Protein AF-A0A212FE56-F1 (afdb_monomer_lite)

Sequence (151 aa):
MPFVQRVVEPKFLSRTSLRDEDGKLKVTDEELQAVTNCTLSNALRQLASLVLLAEDIFSELTSQLEEITERSKVAKTKIERVQEIVEKYDPKKVTVPSLFGNLITSYSLSTPALQKLPGRCITERYLKTCLGVRAGNGKKHPDSDANHKNF

Structure (mmCIF, N/CA/C/O backbone):
data_AF-A0A212FE56-F1
#
_entry.id   AF-A0A212FE56-F1
#
loop_
_atom_site.group_PDB
_atom_site.id
_atom_site.type_symbol
_atom_site.label_atom_id
_atom_site.label_alt_id
_atom_site.label_comp_id
_atom_site.label_asym_id
_atom_site.label_entity_id
_atom_site.label_seq_id
_atom_site.pdbx_PDB_ins_code
_atom_site.Cartn_x
_atom_site.Cartn_y
_atom_site.Cartn_z
_atom_site.occupancy
_atom_site.B_iso_or_equiv
_atom_site.auth_seq_id
_atom_site.auth_comp_id
_atom_site.auth_asym_id
_atom_site.auth_atom_id
_atom_site.pdbx_PDB_model_num
ATOM 1 N N . MET A 1 1 ? 48.022 31.508 -20.986 1.00 61.00 1 MET A N 1
ATOM 2 C CA . MET A 1 1 ? 48.064 30.108 -21.469 1.00 61.00 1 MET A CA 1
ATOM 3 C C . MET A 1 1 ? 46.666 29.703 -21.906 1.00 61.00 1 MET A C 1
ATOM 5 O O . MET A 1 1 ? 45.756 29.947 -21.122 1.00 61.00 1 MET A O 1
ATOM 9 N N . PRO A 1 2 ? 46.466 29.120 -23.100 1.00 78.19 2 PRO A N 1
ATOM 10 C CA . PRO A 1 2 ? 45.181 28.530 -23.460 1.00 78.19 2 PRO A CA 1
ATOM 11 C C . PRO A 1 2 ? 44.985 27.203 -22.710 1.00 78.19 2 PRO A C 1
ATOM 13 O O . PRO A 1 2 ? 45.927 26.427 -22.547 1.00 78.19 2 PRO A O 1
ATOM 16 N N . PHE A 1 3 ? 43.772 26.963 -22.215 1.00 75.44 3 PHE A N 1
ATOM 17 C CA . PHE A 1 3 ? 43.425 25.747 -21.479 1.00 75.44 3 PHE A CA 1
ATOM 18 C C . PHE A 1 3 ? 43.230 24.560 -22.429 1.00 75.44 3 PHE A C 1
ATOM 20 O O . PHE A 1 3 ? 42.689 24.711 -23.522 1.00 75.44 3 PHE A O 1
ATOM 27 N N . VAL A 1 4 ? 43.645 23.365 -21.997 1.00 84.12 4 VAL A N 1
ATOM 28 C CA . VAL A 1 4 ? 43.414 22.114 -22.733 1.00 84.12 4 VAL A CA 1
ATOM 29 C C . VAL A 1 4 ? 41.914 21.829 -22.772 1.00 84.12 4 VAL A C 1
ATOM 31 O O . VAL A 1 4 ? 41.313 21.488 -21.753 1.00 84.12 4 VAL A O 1
ATOM 34 N N . GLN A 1 5 ? 41.311 21.945 -23.952 1.00 84.00 5 GLN A N 1
ATOM 35 C CA . GLN A 1 5 ? 39.925 21.555 -24.169 1.00 84.00 5 GLN A CA 1
ATOM 36 C C . GLN A 1 5 ? 39.833 20.026 -24.233 1.00 84.00 5 GLN A C 1
ATOM 38 O O . GLN A 1 5 ? 40.407 19.392 -25.116 1.00 84.00 5 GLN A O 1
ATOM 43 N N . ARG A 1 6 ? 39.110 19.422 -23.285 1.00 84.44 6 ARG A N 1
ATOM 44 C CA . ARG A 1 6 ? 38.777 17.993 -23.307 1.00 84.44 6 ARG A CA 1
ATOM 45 C C . ARG A 1 6 ? 37.372 17.841 -23.873 1.00 84.44 6 ARG A C 1
ATOM 47 O O . ARG A 1 6 ? 36.402 18.146 -23.186 1.00 84.44 6 ARG A O 1
ATOM 54 N N . VAL A 1 7 ? 37.270 17.399 -25.120 1.00 79.75 7 VAL A N 1
ATOM 55 C CA . VAL A 1 7 ? 35.982 17.016 -25.709 1.00 79.75 7 VAL A CA 1
ATOM 56 C C . VAL A 1 7 ? 35.691 15.578 -25.286 1.00 79.75 7 VAL A C 1
ATOM 58 O O . VAL A 1 7 ? 36.525 14.694 -25.472 1.00 79.75 7 VAL A O 1
ATOM 61 N N . VAL A 1 8 ? 34.535 15.358 -24.660 1.00 82.50 8 VAL A N 1
ATOM 62 C CA . VAL A 1 8 ? 34.064 14.032 -24.246 1.00 82.50 8 VAL A CA 1
ATOM 63 C C . VAL A 1 8 ? 32.885 13.668 -25.129 1.00 82.50 8 VAL A C 1
ATOM 65 O O . VAL A 1 8 ? 31.908 14.410 -25.183 1.00 82.50 8 VAL A O 1
ATOM 68 N N . GLU A 1 9 ? 32.977 12.523 -25.798 1.00 79.50 9 GLU A N 1
ATOM 69 C CA . GLU A 1 9 ? 31.900 12.001 -26.634 1.00 79.50 9 GLU A CA 1
ATOM 70 C C . GLU A 1 9 ? 31.299 10.726 -26.026 1.00 79.50 9 GLU A C 1
ATOM 72 O O . GLU A 1 9 ? 32.028 9.893 -25.469 1.00 79.50 9 GLU A O 1
ATOM 77 N N . PRO A 1 10 ? 29.972 10.546 -26.128 1.00 79.31 10 PRO A N 1
ATOM 78 C CA . PRO A 1 10 ? 29.320 9.319 -25.703 1.00 79.31 10 PRO A CA 1
ATOM 79 C C . PRO A 1 10 ? 29.759 8.146 -26.592 1.00 79.31 10 PRO A C 1
ATOM 81 O O . PRO A 1 10 ? 29.828 8.262 -27.813 1.00 79.31 10 PRO A O 1
ATOM 84 N N . LYS A 1 11 ? 30.049 6.994 -25.974 1.00 83.12 11 LYS A N 1
ATOM 85 C CA . LYS A 1 11 ? 30.449 5.759 -26.683 1.00 83.12 11 LYS A CA 1
ATOM 86 C C . LYS A 1 11 ? 29.283 4.806 -26.943 1.00 83.12 11 LYS A C 1
ATOM 88 O O . LYS A 1 11 ? 29.314 4.039 -27.900 1.00 83.12 11 LYS A O 1
ATOM 93 N N . PHE A 1 12 ? 28.259 4.859 -26.097 1.00 83.62 12 PHE A N 1
ATOM 94 C CA . PHE A 1 12 ? 27.130 3.935 -26.117 1.00 83.62 12 PHE A CA 1
ATOM 95 C C . PHE A 1 12 ? 25.809 4.694 -26.023 1.00 83.62 12 PHE A C 1
ATOM 97 O O . PHE A 1 12 ? 25.710 5.686 -25.300 1.00 83.62 12 PHE A O 1
ATOM 104 N N . LEU A 1 13 ? 24.792 4.172 -26.704 1.00 80.94 13 LEU A N 1
ATOM 105 C CA . LEU A 1 13 ? 23.393 4.540 -26.532 1.00 80.94 13 LEU A CA 1
ATOM 106 C C . LEU A 1 13 ? 22.641 3.308 -26.024 1.00 80.94 13 LEU A C 1
ATOM 108 O O . LEU A 1 13 ? 22.578 2.274 -26.690 1.00 80.94 13 LEU A O 1
ATOM 112 N N . SER A 1 14 ? 22.119 3.397 -24.801 1.00 81.31 14 SER A N 1
ATOM 113 C CA . SER A 1 14 ? 21.587 2.249 -24.055 1.00 81.31 14 SER A CA 1
ATOM 114 C C . SER A 1 14 ? 22.599 1.096 -23.949 1.00 81.31 14 SER A C 1
ATOM 116 O O . SER A 1 14 ? 23.506 1.159 -23.125 1.00 81.31 14 SER A O 1
ATOM 118 N N . ARG A 1 15 ? 22.440 0.033 -24.750 1.00 83.88 15 ARG A N 1
ATOM 119 C CA . ARG A 1 15 ? 23.320 -1.152 -24.781 1.00 83.88 15 ARG A CA 1
ATOM 120 C C . ARG A 1 15 ? 24.017 -1.337 -26.135 1.00 83.88 15 ARG A C 1
ATOM 122 O O . ARG A 1 15 ? 24.644 -2.368 -26.355 1.00 83.88 15 ARG A O 1
ATOM 129 N N . THR A 1 16 ? 23.909 -0.354 -27.027 1.00 81.62 16 THR A N 1
ATOM 130 C CA . THR A 1 16 ? 24.446 -0.399 -28.390 1.00 81.62 16 THR A CA 1
ATOM 131 C C . THR A 1 16 ? 25.607 0.585 -28.518 1.00 81.62 16 THR A C 1
ATOM 133 O O . THR A 1 16 ? 25.513 1.719 -28.046 1.00 81.62 16 THR A O 1
ATOM 136 N N . SER A 1 17 ? 26.716 0.160 -29.133 1.00 84.56 17 SER A N 1
ATOM 137 C CA . SER A 1 17 ? 27.837 1.058 -29.450 1.00 84.56 17 SER A CA 1
ATOM 138 C C . SER A 1 17 ? 27.420 2.073 -30.514 1.00 84.56 17 SER A C 1
ATOM 140 O O . SER A 1 17 ? 26.824 1.695 -31.523 1.00 84.56 17 SER A O 1
ATOM 142 N N . LEU A 1 18 ? 27.745 3.350 -30.294 1.00 81.12 18 LEU A N 1
ATOM 143 C CA . LEU A 1 18 ? 27.448 4.436 -31.237 1.00 81.12 18 LEU A CA 1
ATOM 144 C C . LEU A 1 18 ? 28.354 4.402 -32.474 1.00 81.12 18 LEU A C 1
ATOM 146 O O . LEU A 1 18 ? 27.962 4.873 -33.542 1.00 81.12 18 LEU A O 1
ATOM 150 N N . ARG A 1 19 ? 29.561 3.846 -32.329 1.00 81.75 19 ARG A N 1
ATOM 151 C CA . ARG A 1 19 ? 30.564 3.727 -33.392 1.00 81.75 19 ARG A CA 1
ATOM 152 C C . ARG A 1 19 ? 30.898 2.261 -33.651 1.00 81.75 19 ARG A C 1
ATOM 154 O O . ARG A 1 19 ? 30.917 1.461 -32.713 1.00 81.75 19 ARG A O 1
ATOM 161 N N . ASP A 1 20 ? 31.127 1.932 -34.914 1.00 80.44 20 ASP A N 1
ATOM 162 C CA . ASP A 1 20 ? 31.638 0.625 -35.335 1.00 80.44 20 ASP A CA 1
ATOM 163 C C . ASP A 1 20 ? 33.166 0.539 -35.164 1.00 80.44 20 ASP A C 1
ATOM 165 O O . ASP A 1 20 ? 33.809 1.560 -34.897 1.00 80.44 20 ASP A O 1
ATOM 169 N N . GLU A 1 21 ? 33.754 -0.646 -35.347 1.00 82.88 21 GLU A N 1
ATOM 170 C CA . GLU A 1 21 ? 35.212 -0.867 -35.242 1.00 82.88 21 GLU A CA 1
ATOM 171 C C . GLU A 1 21 ? 36.013 0.030 -36.213 1.00 82.88 21 GLU A C 1
ATOM 173 O O . GLU A 1 21 ? 37.109 0.485 -35.889 1.00 82.88 21 GLU A O 1
ATOM 178 N N . ASP A 1 22 ? 35.416 0.390 -37.357 1.00 82.25 22 ASP A N 1
ATOM 179 C CA . ASP A 1 22 ? 35.973 1.317 -38.356 1.00 82.25 22 ASP A CA 1
ATOM 180 C C . ASP A 1 22 ? 35.736 2.812 -38.027 1.00 82.25 22 ASP A C 1
ATOM 182 O O . ASP A 1 22 ? 36.008 3.701 -38.836 1.00 82.25 22 ASP A O 1
ATOM 186 N N . GLY A 1 23 ? 35.177 3.131 -36.853 1.00 77.44 23 GLY A N 1
ATOM 187 C CA . GLY A 1 23 ? 34.959 4.501 -36.370 1.00 77.44 23 GLY A CA 1
ATOM 188 C C . GLY A 1 23 ? 33.758 5.243 -36.976 1.00 77.44 23 GLY A C 1
ATOM 189 O O . GLY A 1 23 ? 33.494 6.388 -36.587 1.00 77.44 23 GLY A O 1
ATOM 190 N N . LYS A 1 24 ? 33.010 4.602 -37.885 1.00 80.44 24 LYS A N 1
ATOM 191 C CA . LYS A 1 24 ? 31.778 5.129 -38.496 1.00 80.44 24 LYS A CA 1
ATOM 192 C C . LYS A 1 24 ? 30.621 5.110 -37.492 1.00 80.44 24 LYS A C 1
ATOM 194 O O . LYS A 1 24 ? 30.489 4.159 -36.721 1.00 80.44 24 LYS A O 1
ATOM 199 N N . LEU A 1 25 ? 29.768 6.141 -37.510 1.00 78.06 25 LEU A N 1
ATOM 200 C CA . LEU A 1 25 ? 28.528 6.125 -36.729 1.00 78.06 25 LEU A CA 1
ATOM 201 C C . LEU A 1 25 ? 27.643 4.973 -37.210 1.00 78.06 25 LEU A C 1
ATOM 203 O O . LEU A 1 25 ? 27.286 4.897 -38.386 1.00 78.06 25 LEU A O 1
ATOM 207 N N . LYS A 1 26 ? 27.314 4.081 -36.280 1.00 77.81 26 LYS A N 1
ATOM 208 C CA . LYS A 1 26 ? 26.425 2.941 -36.507 1.00 77.81 26 LYS A CA 1
ATOM 209 C C . LYS A 1 26 ? 24.952 3.324 -36.362 1.00 77.81 26 LYS A C 1
ATOM 211 O O . LYS A 1 26 ? 24.092 2.657 -36.921 1.00 77.81 26 LYS A O 1
ATOM 216 N N . VAL A 1 27 ? 24.696 4.384 -35.601 1.00 73.38 27 VAL A N 1
ATOM 217 C CA . VAL A 1 27 ? 23.367 4.821 -35.179 1.00 73.38 27 VAL A CA 1
ATOM 218 C C . VAL A 1 27 ? 22.851 5.886 -36.136 1.00 73.38 27 VAL A C 1
ATOM 220 O O . VAL A 1 27 ? 23.534 6.879 -36.386 1.00 73.38 27 VAL A O 1
ATOM 223 N N . THR A 1 28 ? 21.663 5.653 -36.688 1.00 75.19 28 THR A N 1
ATOM 224 C CA . THR A 1 28 ? 20.937 6.615 -37.530 1.00 75.19 28 THR A CA 1
ATOM 225 C C . THR A 1 28 ? 20.303 7.728 -36.686 1.00 75.19 28 THR A C 1
ATOM 227 O O . THR A 1 28 ? 20.012 7.526 -35.507 1.00 75.19 28 THR A O 1
ATOM 230 N N . ASP A 1 29 ? 20.069 8.911 -37.269 1.00 70.62 29 ASP A N 1
ATOM 231 C CA . ASP A 1 29 ? 19.594 10.095 -36.523 1.00 70.62 29 ASP A CA 1
ATOM 232 C C . ASP A 1 29 ? 18.271 9.856 -35.756 1.00 70.62 29 ASP A C 1
ATOM 234 O O . ASP A 1 29 ? 18.053 10.426 -34.685 1.00 70.62 29 ASP A O 1
ATOM 238 N N . GLU A 1 30 ? 17.404 8.962 -36.244 1.00 76.88 30 GLU A N 1
ATOM 239 C CA . GLU A 1 30 ? 16.106 8.651 -35.624 1.00 76.88 30 GLU A CA 1
ATOM 240 C C . GLU A 1 30 ? 16.192 7.651 -34.454 1.00 76.88 30 GLU A C 1
ATOM 242 O O . GLU A 1 30 ? 15.287 7.582 -33.615 1.00 76.88 30 GLU A O 1
ATOM 247 N N . GLU A 1 31 ? 17.281 6.887 -34.335 1.00 80.88 31 GLU A N 1
ATOM 248 C CA . GLU A 1 31 ? 17.432 5.871 -33.285 1.00 80.88 31 GLU A CA 1
ATOM 249 C C . GLU A 1 31 ? 17.456 6.482 -31.883 1.00 80.88 31 GLU A C 1
ATOM 251 O O . GLU A 1 31 ? 16.912 5.895 -30.945 1.00 80.88 31 GLU A O 1
ATOM 256 N N . LEU A 1 32 ? 18.022 7.682 -31.722 1.00 82.62 32 LEU A N 1
ATOM 257 C CA . LEU A 1 32 ? 18.017 8.385 -30.439 1.00 82.62 32 LEU A CA 1
ATOM 258 C C . LEU A 1 32 ? 16.590 8.720 -29.990 1.00 82.62 32 LEU A C 1
ATOM 260 O O . LEU A 1 32 ? 16.236 8.517 -28.823 1.00 82.62 32 LEU A O 1
ATOM 264 N N . GLN A 1 33 ? 15.759 9.197 -30.917 1.00 84.94 33 GLN A N 1
ATOM 265 C CA . GLN A 1 33 ? 14.355 9.494 -30.651 1.00 84.94 33 GLN A CA 1
ATOM 266 C C . GLN A 1 33 ? 13.584 8.210 -30.322 1.00 84.94 33 GLN A C 1
ATOM 268 O O . GLN A 1 33 ? 12.823 8.180 -29.352 1.00 84.94 33 GLN A O 1
ATOM 273 N N . ALA A 1 34 ? 13.828 7.126 -31.063 1.00 86.44 34 ALA A N 1
ATOM 274 C CA . ALA A 1 34 ? 13.207 5.828 -30.816 1.00 86.44 34 ALA A CA 1
ATOM 275 C C . ALA A 1 34 ? 13.580 5.254 -29.435 1.00 86.44 34 ALA A C 1
ATOM 277 O O . ALA A 1 34 ? 12.701 4.836 -28.678 1.00 86.44 34 ALA A O 1
ATOM 278 N N . VAL A 1 35 ? 14.865 5.283 -29.066 1.00 87.44 35 VAL A N 1
ATOM 279 C CA . VAL A 1 35 ? 15.363 4.821 -27.759 1.00 87.44 35 VAL A CA 1
ATOM 280 C C . VAL A 1 35 ? 14.789 5.660 -26.621 1.00 87.44 35 VAL A C 1
ATOM 282 O O . VAL A 1 35 ? 14.361 5.107 -25.604 1.00 87.44 35 VAL A O 1
ATOM 285 N N . THR A 1 36 ? 14.725 6.980 -26.792 1.00 88.81 36 THR A N 1
ATOM 286 C CA . THR A 1 36 ? 14.163 7.893 -25.787 1.00 88.81 36 THR A CA 1
ATOM 287 C C . THR A 1 36 ? 12.671 7.633 -25.583 1.00 88.81 36 THR A C 1
ATOM 289 O O . THR A 1 36 ? 12.231 7.441 -24.449 1.00 88.81 36 THR A O 1
ATOM 292 N N . ASN A 1 37 ? 11.898 7.512 -26.666 1.00 93.12 37 ASN A N 1
ATOM 293 C CA . ASN A 1 37 ? 10.467 7.199 -26.606 1.00 93.12 37 ASN A CA 1
ATOM 294 C C . ASN A 1 37 ? 10.195 5.813 -26.008 1.00 93.12 37 ASN A C 1
ATOM 296 O O . ASN A 1 37 ? 9.258 5.646 -25.224 1.00 93.12 37 ASN A O 1
ATOM 300 N N . CYS A 1 38 ? 11.026 4.820 -26.334 1.00 90.31 38 CYS A N 1
ATOM 301 C CA . CYS A 1 38 ? 10.951 3.485 -25.745 1.00 90.31 38 CYS A CA 1
ATOM 302 C C . CYS A 1 38 ? 11.240 3.527 -24.238 1.00 90.31 38 CYS A C 1
ATOM 304 O O . CYS A 1 38 ? 10.492 2.959 -23.441 1.00 90.31 38 CYS A O 1
ATOM 306 N N . THR A 1 39 ? 12.281 4.255 -23.831 1.00 92.06 39 THR A N 1
ATOM 307 C CA . THR A 1 39 ? 12.646 4.440 -22.419 1.00 92.06 39 THR A CA 1
ATOM 308 C C . THR A 1 39 ? 11.519 5.125 -21.649 1.00 92.06 39 THR A C 1
ATOM 310 O O . THR A 1 39 ? 11.124 4.638 -20.591 1.00 92.06 39 THR A O 1
ATOM 313 N N . LEU A 1 40 ? 10.935 6.187 -22.212 1.00 95.25 40 LEU A N 1
ATOM 314 C CA . LEU A 1 40 ? 9.791 6.884 -21.627 1.00 95.25 40 LEU A CA 1
ATOM 315 C C . LEU A 1 40 ? 8.567 5.967 -21.504 1.00 95.25 40 LEU A C 1
ATOM 317 O O . LEU A 1 40 ? 7.965 5.881 -20.439 1.00 95.25 40 LEU A O 1
ATOM 321 N N . SER A 1 41 ? 8.228 5.233 -22.564 1.00 96.06 41 SER A N 1
ATOM 322 C CA . SER A 1 41 ? 7.090 4.303 -22.562 1.00 96.06 41 SER A CA 1
ATOM 323 C C . SER A 1 41 ? 7.257 3.198 -21.516 1.00 96.06 41 SER A C 1
ATOM 325 O O . SER A 1 41 ? 6.299 2.823 -20.838 1.00 96.06 41 SER A O 1
ATOM 327 N N . ASN A 1 42 ? 8.481 2.694 -21.344 1.00 92.75 42 ASN A N 1
ATOM 328 C CA . ASN A 1 42 ? 8.793 1.707 -20.316 1.00 92.75 42 ASN A CA 1
ATOM 329 C C . ASN A 1 42 ? 8.704 2.299 -18.907 1.00 92.75 42 ASN A C 1
ATOM 331 O O . ASN A 1 42 ? 8.152 1.646 -18.025 1.00 92.75 42 ASN A O 1
ATOM 335 N N . ALA A 1 43 ? 9.184 3.528 -18.699 1.00 95.62 43 ALA A N 1
ATOM 336 C CA . ALA A 1 43 ? 9.038 4.228 -17.425 1.00 95.62 43 ALA A CA 1
ATOM 337 C C . ALA A 1 43 ? 7.557 4.445 -17.071 1.00 95.62 43 ALA A C 1
ATOM 339 O O . ALA A 1 43 ? 7.141 4.135 -15.958 1.00 95.62 43 ALA A O 1
ATOM 340 N N . LEU A 1 44 ? 6.732 4.876 -18.031 1.00 96.44 44 LEU A N 1
ATOM 341 C CA . LEU A 1 44 ? 5.285 5.021 -17.839 1.00 96.44 44 LEU A CA 1
ATOM 342 C C . LEU A 1 44 ? 4.614 3.688 -17.495 1.00 96.44 44 LEU A C 1
ATOM 344 O O . LEU A 1 44 ? 3.774 3.638 -16.599 1.00 96.44 44 LEU A O 1
ATOM 348 N N . ARG A 1 45 ? 5.012 2.591 -18.152 1.00 92.12 45 ARG A N 1
ATOM 349 C CA . ARG A 1 45 ? 4.508 1.252 -17.821 1.00 92.12 45 ARG A CA 1
ATOM 350 C C . ARG A 1 45 ? 4.891 0.840 -16.400 1.00 92.12 45 ARG A C 1
ATOM 352 O O . ARG A 1 45 ? 4.039 0.335 -15.682 1.00 92.12 45 ARG A O 1
ATOM 359 N N . GLN A 1 46 ? 6.135 1.083 -15.986 1.00 94.19 46 GLN A N 1
ATOM 360 C CA . GLN A 1 46 ? 6.585 0.798 -14.619 1.00 94.19 46 GLN A CA 1
ATOM 361 C C . GLN A 1 46 ? 5.813 1.620 -13.582 1.00 94.19 46 GLN A C 1
ATOM 363 O O . GLN A 1 46 ? 5.407 1.078 -12.557 1.00 94.19 46 GLN A O 1
ATOM 368 N N . LEU A 1 47 ? 5.557 2.902 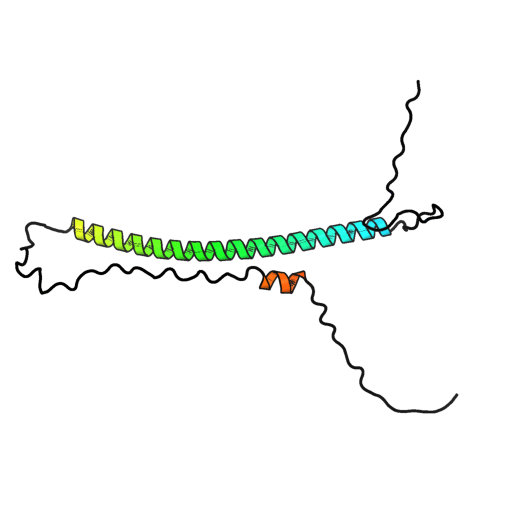-13.858 1.00 96.06 47 LEU A N 1
ATOM 369 C CA . LEU A 1 47 ? 4.746 3.756 -12.988 1.00 96.06 47 LEU A CA 1
ATOM 370 C C . LEU A 1 47 ? 3.299 3.264 -12.896 1.00 96.06 47 LEU A C 1
ATOM 372 O O . LEU A 1 47 ? 2.755 3.201 -11.799 1.00 96.06 47 LEU A O 1
ATOM 376 N N . ALA A 1 48 ? 2.693 2.848 -14.010 1.00 93.44 48 ALA A N 1
ATOM 377 C CA . ALA A 1 48 ? 1.356 2.259 -13.998 1.00 93.44 48 ALA A CA 1
ATOM 378 C C . ALA A 1 48 ? 1.309 0.981 -13.143 1.00 93.44 48 ALA A C 1
ATOM 380 O O . ALA A 1 48 ? 0.421 0.823 -12.308 1.00 93.44 48 ALA A O 1
ATOM 381 N N . SER A 1 49 ? 2.303 0.102 -13.291 1.00 89.88 49 SER A N 1
ATOM 382 C CA . SER A 1 49 ? 2.442 -1.099 -12.463 1.00 89.88 49 SER A CA 1
ATOM 383 C C . SER A 1 49 ? 2.605 -0.772 -10.973 1.00 89.88 49 SER A C 1
ATOM 385 O O . SER A 1 49 ? 2.054 -1.477 -10.129 1.00 89.88 49 SER A O 1
ATOM 387 N N . LEU A 1 50 ? 3.326 0.301 -10.638 1.00 93.56 50 LEU A N 1
ATOM 388 C CA . LEU A 1 50 ? 3.502 0.764 -9.262 1.00 93.56 50 LEU A CA 1
ATOM 389 C C . LEU A 1 50 ? 2.202 1.315 -8.666 1.00 93.56 50 LEU A C 1
ATOM 391 O O . LEU A 1 50 ? 1.898 1.023 -7.513 1.00 93.56 50 LEU A O 1
ATOM 395 N N . VAL A 1 51 ? 1.421 2.072 -9.440 1.00 94.12 51 VAL A N 1
ATOM 396 C CA . VAL A 1 51 ? 0.120 2.595 -8.995 1.00 94.12 51 VAL A CA 1
ATOM 397 C C . VAL A 1 51 ? -0.861 1.458 -8.715 1.00 94.12 51 VAL A C 1
ATOM 399 O O . VAL A 1 51 ? -1.502 1.473 -7.670 1.00 94.12 51 VAL A O 1
ATOM 402 N N . LEU A 1 52 ? -0.921 0.440 -9.580 1.00 89.81 52 LEU A N 1
ATOM 403 C CA . LEU A 1 52 ? -1.762 -0.742 -9.348 1.00 89.81 52 LEU A CA 1
ATOM 404 C C . LEU A 1 52 ? -1.364 -1.488 -8.069 1.00 89.81 52 LEU A C 1
ATOM 406 O O . LEU A 1 52 ? -2.221 -1.904 -7.296 1.00 89.81 52 LEU A O 1
ATOM 410 N N . LEU A 1 53 ? -0.059 -1.626 -7.815 1.00 89.50 53 LEU A N 1
ATOM 411 C CA . LEU A 1 53 ? 0.421 -2.238 -6.578 1.00 89.50 53 LEU A CA 1
ATOM 412 C C . LEU A 1 53 ? 0.049 -1.397 -5.347 1.00 89.50 53 LEU A C 1
ATOM 414 O O . LEU A 1 53 ? -0.332 -1.948 -4.317 1.00 89.50 53 LEU A O 1
ATOM 418 N N . ALA A 1 54 ? 0.159 -0.071 -5.441 1.00 94.56 54 ALA A N 1
ATOM 419 C CA . ALA A 1 54 ? -0.238 0.824 -4.362 1.00 94.56 54 ALA A CA 1
ATOM 420 C C . ALA A 1 54 ? -1.746 0.730 -4.081 1.00 94.56 54 ALA A C 1
ATOM 422 O O . ALA A 1 54 ? -2.141 0.673 -2.919 1.00 94.56 54 ALA A O 1
ATOM 423 N N . GLU A 1 55 ? -2.578 0.660 -5.122 1.00 94.12 55 GLU A N 1
ATOM 424 C CA . GLU A 1 55 ? -4.024 0.457 -5.001 1.00 94.12 55 GLU A CA 1
ATOM 425 C C . GLU A 1 55 ? -4.355 -0.846 -4.263 1.00 94.12 55 GLU A C 1
ATOM 427 O O . GLU A 1 55 ? -5.132 -0.819 -3.309 1.00 94.12 55 GLU A O 1
ATOM 432 N N . ASP A 1 56 ? -3.714 -1.961 -4.629 1.00 90.19 56 ASP A N 1
ATOM 433 C CA . ASP A 1 56 ? -3.909 -3.250 -3.955 1.00 90.19 56 ASP A CA 1
ATOM 434 C C . ASP A 1 56 ? -3.535 -3.172 -2.459 1.00 90.19 56 ASP A C 1
ATOM 436 O O . ASP A 1 56 ? -4.272 -3.670 -1.604 1.00 90.19 56 ASP A O 1
ATOM 440 N N . ILE A 1 57 ? -2.423 -2.503 -2.118 1.00 94.25 57 ILE A N 1
ATOM 441 C CA . ILE A 1 57 ? -2.000 -2.299 -0.722 1.00 94.25 57 ILE A CA 1
ATOM 442 C C . ILE A 1 57 ? -3.034 -1.465 0.039 1.00 94.25 57 ILE A C 1
ATOM 444 O O . ILE A 1 57 ? -3.469 -1.860 1.121 1.00 94.25 57 ILE A O 1
ATOM 448 N N . PHE A 1 58 ? -3.437 -0.314 -0.503 1.00 96.06 58 PHE A N 1
ATOM 449 C CA . PHE A 1 58 ? -4.384 0.568 0.177 1.00 96.06 58 PHE A CA 1
ATOM 450 C C . PHE A 1 58 ? -5.778 -0.052 0.289 1.00 96.06 58 PHE A C 1
ATOM 452 O O . PHE A 1 58 ? -6.443 0.156 1.299 1.00 96.06 58 PHE A O 1
ATOM 459 N N . SER A 1 59 ? -6.211 -0.850 -0.687 1.00 93.50 59 SER A N 1
ATOM 460 C CA . SER A 1 59 ? -7.486 -1.568 -0.628 1.00 93.50 59 SER A CA 1
ATOM 461 C C . SER A 1 59 ? -7.513 -2.588 0.515 1.00 93.50 59 SER A C 1
ATOM 46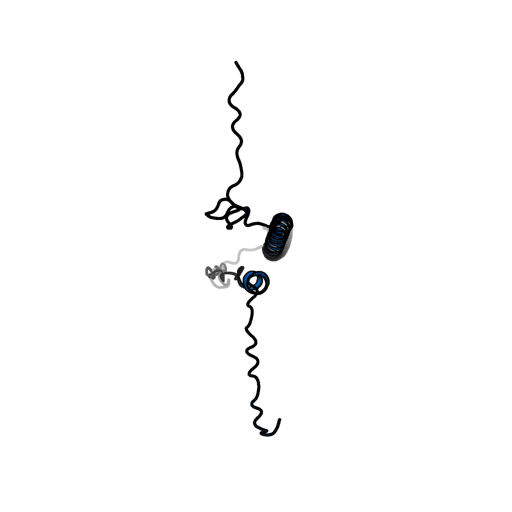3 O O . SER A 1 59 ? -8.450 -2.593 1.316 1.00 93.50 59 SER A O 1
ATOM 465 N N . GLU A 1 60 ? -6.462 -3.401 0.653 1.00 92.69 60 GLU A N 1
ATOM 466 C CA . GLU A 1 60 ? -6.358 -4.376 1.744 1.00 92.69 60 GLU A CA 1
ATOM 467 C C . GLU A 1 60 ? -6.259 -3.679 3.111 1.00 92.69 60 GLU A C 1
ATOM 469 O O . GLU A 1 60 ? -6.938 -4.084 4.054 1.00 92.69 60 GLU A O 1
ATOM 474 N N . LEU A 1 61 ? -5.477 -2.599 3.220 1.00 96.31 61 LEU A N 1
ATOM 475 C CA . LEU A 1 61 ? -5.387 -1.818 4.459 1.00 96.31 61 LEU A CA 1
ATOM 476 C C . LEU A 1 61 ? -6.737 -1.216 4.856 1.00 96.31 61 LEU A C 1
ATOM 478 O O . LEU A 1 61 ? -7.120 -1.302 6.021 1.00 96.31 61 LEU A O 1
ATOM 482 N N . THR A 1 62 ? -7.476 -0.645 3.904 1.00 96.00 62 THR A N 1
ATOM 483 C CA . THR A 1 62 ? -8.817 -0.102 4.156 1.00 96.00 62 THR A CA 1
ATOM 484 C C . THR A 1 62 ? -9.763 -1.191 4.652 1.00 96.00 62 THR A C 1
ATOM 486 O O . THR A 1 62 ? -10.430 -0.988 5.662 1.00 96.00 62 THR A O 1
ATOM 489 N N . SER A 1 63 ? -9.764 -2.372 4.027 1.00 94.62 63 SER A N 1
ATOM 490 C CA . SER A 1 63 ? -10.603 -3.494 4.469 1.00 94.62 63 SER A CA 1
ATOM 491 C C . SER A 1 63 ? -10.275 -3.940 5.901 1.00 94.62 63 SER A C 1
ATOM 493 O O . SER A 1 63 ? -11.178 -4.138 6.715 1.00 94.62 63 SER A O 1
ATOM 495 N N . GLN A 1 64 ? -8.989 -4.037 6.248 1.00 95.56 64 GLN A N 1
ATOM 496 C CA . GLN A 1 64 ? -8.566 -4.377 7.611 1.00 95.56 64 GLN A CA 1
ATOM 497 C C . GLN A 1 64 ? -8.963 -3.294 8.625 1.00 95.56 64 GLN A C 1
ATOM 499 O O . GLN A 1 64 ? -9.392 -3.604 9.738 1.00 95.56 64 GLN A O 1
ATOM 504 N N . LEU A 1 65 ? -8.846 -2.017 8.254 1.00 96.75 65 LEU A N 1
ATOM 505 C CA . LEU A 1 65 ? -9.262 -0.901 9.103 1.00 96.75 65 LEU A CA 1
ATOM 506 C C . LEU A 1 65 ? -10.779 -0.861 9.306 1.00 96.75 65 LEU A C 1
ATOM 508 O O . LEU A 1 65 ? -11.228 -0.554 10.411 1.00 96.75 65 LEU A O 1
ATOM 512 N N . GLU A 1 66 ? -11.568 -1.195 8.287 1.00 96.94 66 GLU A N 1
ATOM 513 C CA . GLU A 1 66 ? -13.022 -1.327 8.401 1.00 96.94 66 GLU A CA 1
ATOM 514 C C . GLU A 1 66 ? -13.404 -2.440 9.383 1.00 96.94 66 GLU A C 1
ATOM 516 O O . GLU A 1 66 ? -14.205 -2.195 10.289 1.00 96.94 66 GLU A O 1
ATOM 521 N N . GLU A 1 67 ? -12.766 -3.614 9.299 1.00 95.38 67 GLU A N 1
ATOM 522 C CA . GLU A 1 67 ? -12.987 -4.718 10.245 1.00 95.38 67 GLU A CA 1
ATOM 523 C C . GLU A 1 67 ? -12.664 -4.294 11.691 1.00 95.38 67 GLU A C 1
ATOM 525 O O . GLU A 1 67 ? -13.444 -4.520 12.625 1.00 95.38 67 GLU A O 1
ATOM 530 N N . ILE A 1 68 ? -11.522 -3.630 11.896 1.00 96.88 68 ILE A N 1
ATOM 531 C CA . ILE A 1 68 ? -11.120 -3.119 13.213 1.00 96.88 68 ILE A CA 1
ATOM 532 C C . ILE A 1 68 ? -12.116 -2.071 13.712 1.00 96.88 68 ILE A C 1
ATOM 534 O O . ILE A 1 68 ? -12.466 -2.067 14.897 1.00 96.88 68 ILE A O 1
ATOM 538 N N . THR A 1 69 ? -12.594 -1.194 12.831 1.00 97.31 69 THR A N 1
ATOM 539 C CA . THR A 1 69 ? -13.563 -0.147 13.169 1.00 97.31 69 THR A CA 1
ATOM 540 C C . THR A 1 69 ? -14.898 -0.750 13.592 1.00 97.31 69 THR A C 1
ATOM 542 O O . THR A 1 69 ? -15.448 -0.352 14.622 1.00 97.31 69 THR A O 1
ATOM 545 N N . GLU A 1 70 ? -15.401 -1.751 12.868 1.00 96.81 70 GLU A N 1
ATOM 546 C CA . GLU A 1 70 ? -16.629 -2.460 13.224 1.00 96.81 70 GLU A CA 1
ATOM 547 C C . GLU A 1 70 ? -16.497 -3.139 14.592 1.00 96.81 70 GLU A C 1
ATOM 549 O O . GLU A 1 70 ? -17.323 -2.929 15.488 1.00 96.81 70 GLU A O 1
ATOM 554 N N . ARG A 1 71 ? -15.411 -3.888 14.806 1.00 96.50 71 ARG A N 1
ATOM 555 C CA . ARG A 1 71 ? -15.133 -4.556 16.085 1.00 96.50 71 ARG A CA 1
ATOM 556 C C . ARG A 1 71 ? -15.010 -3.561 17.235 1.00 96.50 71 ARG A C 1
ATOM 558 O O . ARG A 1 71 ? -15.547 -3.805 18.318 1.00 96.50 71 ARG A O 1
ATOM 565 N N . SER A 1 72 ? -14.360 -2.425 16.997 1.00 97.25 72 SER A N 1
ATOM 566 C CA . SER A 1 72 ? -14.224 -1.338 17.973 1.00 97.25 72 SER A CA 1
ATOM 567 C C . SER A 1 72 ? -15.575 -0.709 18.304 1.00 97.25 72 SER A C 1
ATOM 569 O O . SER A 1 72 ? -15.863 -0.457 19.473 1.00 97.25 72 SER A O 1
ATOM 571 N N . LYS A 1 73 ? -16.451 -0.525 17.310 1.00 96.94 73 LYS A N 1
ATOM 572 C CA . LYS A 1 73 ? -17.823 -0.047 17.520 1.00 96.94 73 LYS A CA 1
ATOM 573 C C . LYS A 1 73 ? -18.623 -1.031 18.369 1.00 96.94 73 LYS A C 1
ATOM 575 O O . LYS A 1 73 ? -19.255 -0.624 19.341 1.00 96.94 73 LYS A O 1
ATOM 580 N N . VAL A 1 74 ? -18.559 -2.328 18.064 1.00 96.56 74 VAL A N 1
ATOM 581 C CA . VAL A 1 74 ? -19.218 -3.365 18.873 1.00 96.56 74 VAL A CA 1
ATOM 582 C C . VAL A 1 74 ? -18.698 -3.339 20.311 1.00 96.56 74 VAL A C 1
ATOM 584 O O . VAL A 1 74 ? -19.504 -3.326 21.242 1.00 96.56 74 VAL A O 1
ATOM 587 N N . ALA A 1 75 ? -17.380 -3.281 20.510 1.00 95.88 75 ALA A N 1
ATOM 588 C CA . ALA A 1 75 ? -16.778 -3.186 21.837 1.00 95.88 75 ALA A CA 1
ATOM 589 C C . ALA A 1 75 ? -17.261 -1.939 22.592 1.00 95.88 75 ALA A C 1
ATOM 591 O O . ALA A 1 75 ? -17.720 -2.061 23.725 1.00 95.88 75 ALA A O 1
ATOM 592 N N . LYS A 1 76 ? -17.266 -0.771 21.939 1.00 96.88 76 LYS A N 1
ATOM 593 C CA . LYS A 1 76 ? -17.776 0.482 22.507 1.00 96.88 76 LYS A CA 1
ATOM 594 C C . LYS A 1 76 ? -19.230 0.347 22.970 1.00 96.88 76 LYS A C 1
ATOM 596 O O . LYS A 1 76 ? -19.512 0.623 24.129 1.00 96.88 76 LYS A O 1
ATOM 601 N N . THR A 1 77 ? -20.127 -0.186 22.135 1.00 96.94 77 THR A N 1
ATOM 602 C CA . THR A 1 77 ? -21.539 -0.374 22.536 1.00 96.94 77 THR A CA 1
ATOM 603 C C . THR A 1 77 ? -21.719 -1.365 23.688 1.00 96.94 77 THR A C 1
ATOM 605 O O . THR A 1 77 ? -22.702 -1.291 24.423 1.00 96.94 77 THR A O 1
ATOM 608 N N . LYS A 1 78 ? -20.825 -2.353 23.830 1.00 96.12 78 LYS A N 1
ATOM 609 C CA . LYS A 1 78 ? -20.846 -3.284 24.967 1.00 96.12 78 LYS A CA 1
ATOM 610 C C . LYS A 1 78 ? -20.380 -2.586 26.241 1.00 96.12 78 LYS A C 1
ATOM 612 O O . LYS A 1 78 ? -21.001 -2.783 27.278 1.00 96.12 78 LYS A O 1
ATOM 617 N N . ILE A 1 79 ? -19.336 -1.764 26.148 1.00 96.75 79 ILE A N 1
ATOM 618 C CA . ILE A 1 79 ? -18.826 -0.962 27.265 1.00 96.75 79 ILE A CA 1
ATOM 619 C C . ILE A 1 79 ? -19.898 0.019 27.746 1.00 96.75 79 ILE A C 1
ATOM 621 O O . ILE A 1 79 ? -20.193 0.030 28.933 1.00 96.75 79 ILE A O 1
ATOM 625 N N . GLU A 1 80 ? -20.539 0.759 26.839 1.00 97.06 80 GLU A N 1
ATOM 626 C CA . GLU A 1 80 ? -21.624 1.697 27.171 1.00 97.06 80 GLU A CA 1
ATOM 627 C C . GLU A 1 80 ? -22.787 0.987 27.880 1.00 97.06 80 GLU A C 1
ATOM 629 O O . GLU A 1 80 ? -23.249 1.432 28.927 1.00 97.06 80 GLU A O 1
ATOM 634 N N . ARG A 1 81 ? -23.203 -0.184 27.380 1.00 95.44 81 ARG A N 1
ATOM 635 C CA . ARG A 1 81 ? -24.240 -0.994 28.037 1.00 95.44 81 ARG A CA 1
ATOM 636 C C . ARG A 1 81 ? -23.842 -1.442 29.440 1.00 95.44 81 ARG A C 1
ATOM 638 O O . ARG A 1 81 ? -24.661 -1.379 30.350 1.00 95.44 81 ARG A O 1
ATOM 645 N N . VAL A 1 82 ? -22.609 -1.916 29.620 1.00 95.75 82 VAL A N 1
ATOM 646 C CA . VAL A 1 82 ? -22.109 -2.308 30.947 1.00 95.75 82 VAL A CA 1
ATOM 647 C C . VAL A 1 82 ? -22.065 -1.097 31.873 1.00 95.75 82 VAL A C 1
ATOM 649 O O . VAL A 1 82 ? -22.496 -1.210 33.016 1.00 95.75 82 VAL A O 1
ATOM 652 N N . GLN A 1 83 ? -21.615 0.056 31.381 1.00 95.38 83 GLN A N 1
ATOM 653 C CA . GLN A 1 83 ? -21.584 1.296 32.147 1.00 95.38 83 GLN A CA 1
ATOM 654 C C . GLN A 1 83 ? -22.983 1.687 32.636 1.00 95.38 83 GLN A C 1
ATOM 656 O O . GLN A 1 83 ? -23.158 1.905 33.830 1.00 95.38 83 GLN A O 1
ATOM 661 N N . GLU A 1 84 ? -23.996 1.675 31.767 1.00 95.69 84 GLU A N 1
ATOM 662 C CA . GLU A 1 84 ? -25.376 1.964 32.176 1.00 95.69 84 GLU A CA 1
ATOM 663 C C . GLU A 1 84 ? -25.905 0.991 33.238 1.00 95.69 84 GLU A C 1
ATOM 665 O O . GLU A 1 84 ? -26.623 1.396 34.155 1.00 95.69 84 GLU A O 1
ATOM 670 N N . ILE A 1 85 ? -25.590 -0.302 33.107 1.00 93.62 85 ILE A N 1
ATOM 671 C CA . ILE A 1 85 ? -26.003 -1.323 34.078 1.00 93.62 85 ILE A CA 1
ATOM 672 C C . ILE A 1 85 ? -25.337 -1.061 35.430 1.00 93.62 85 ILE A C 1
ATOM 674 O O . ILE A 1 85 ? -26.006 -1.143 36.456 1.00 93.62 85 ILE A O 1
ATOM 678 N N . VAL A 1 86 ? -24.043 -0.728 35.431 1.00 93.69 86 VAL A N 1
ATOM 679 C CA . VAL A 1 86 ? -23.267 -0.430 36.642 1.00 93.69 86 VAL A CA 1
ATOM 680 C C . VAL A 1 86 ? -23.753 0.856 37.311 1.00 93.69 86 VAL A C 1
ATOM 682 O O . VAL A 1 86 ? -23.893 0.881 38.528 1.00 93.69 86 VAL A O 1
ATOM 685 N N . GLU A 1 87 ? -24.070 1.902 36.548 1.00 93.06 87 GLU A N 1
ATOM 686 C CA . GLU A 1 87 ? -24.598 3.163 37.091 1.00 93.06 87 GLU A CA 1
ATOM 687 C C . GLU A 1 87 ? -25.975 2.989 37.751 1.00 93.06 87 GLU A C 1
ATOM 689 O O . GLU A 1 87 ? -26.256 3.601 38.780 1.00 93.06 87 GLU A O 1
ATOM 694 N N . LYS A 1 88 ? -26.834 2.129 37.190 1.00 90.75 88 LYS A N 1
ATOM 695 C CA . LYS A 1 88 ? -28.169 1.818 37.736 1.00 90.75 88 LYS A CA 1
ATOM 696 C C . LYS A 1 88 ? -28.130 0.771 38.859 1.00 90.75 88 LYS A C 1
ATOM 698 O O . LYS A 1 88 ? -29.179 0.437 39.415 1.00 90.75 88 LYS A O 1
ATOM 703 N N . TYR A 1 89 ? -26.961 0.215 39.172 1.00 89.25 89 TYR A N 1
ATOM 704 C CA . TYR A 1 89 ? -26.820 -0.883 40.121 1.00 89.25 89 TYR A CA 1
ATOM 705 C C . TYR A 1 89 ? -26.883 -0.390 41.575 1.00 89.25 89 TYR A C 1
ATOM 707 O O . TYR A 1 89 ? -26.082 0.441 41.997 1.00 89.25 89 TYR A O 1
ATOM 715 N N . ASP A 1 90 ? -27.804 -0.948 42.368 1.00 86.94 90 ASP A N 1
ATOM 716 C CA . ASP A 1 90 ? -27.898 -0.691 43.810 1.00 86.94 90 ASP A CA 1
ATOM 717 C C . ASP A 1 90 ? -27.276 -1.855 44.608 1.00 86.94 90 ASP A C 1
ATOM 719 O O . ASP A 1 90 ? -27.875 -2.935 44.697 1.00 86.94 90 ASP A O 1
ATOM 723 N N . PRO A 1 91 ? -26.098 -1.661 45.232 1.00 81.81 91 PRO A N 1
ATOM 724 C CA . PRO A 1 91 ? -25.389 -2.723 45.940 1.00 81.81 91 PRO A CA 1
ATOM 725 C C . PRO A 1 91 ? -26.104 -3.195 47.212 1.00 81.81 91 PRO A C 1
ATOM 727 O O . PRO A 1 91 ? -25.802 -4.280 47.703 1.00 81.81 91 PRO A O 1
ATOM 730 N N . LYS A 1 92 ? -27.049 -2.421 47.761 1.00 80.25 92 LYS A N 1
ATOM 731 C CA . LYS A 1 92 ? -27.753 -2.781 49.004 1.00 80.25 92 LYS A CA 1
ATOM 732 C C . LYS A 1 92 ? -28.945 -3.712 48.777 1.00 80.25 92 LYS A C 1
ATOM 734 O O . LYS A 1 92 ? -29.430 -4.313 49.731 1.00 80.25 92 LYS A O 1
ATOM 739 N N . LYS A 1 93 ? -29.414 -3.842 47.532 1.00 77.25 93 LYS A N 1
ATOM 740 C CA . LYS A 1 93 ? -30.558 -4.693 47.168 1.00 77.25 93 LYS A CA 1
ATOM 741 C C . LYS A 1 93 ? -30.199 -6.150 46.886 1.00 77.25 93 LYS A C 1
ATOM 743 O O . LYS A 1 93 ? -31.095 -6.991 46.879 1.00 77.25 93 LYS A O 1
ATOM 748 N N . VAL A 1 94 ? -28.930 -6.464 46.632 1.00 71.94 94 VAL A N 1
ATOM 749 C CA . VAL A 1 94 ? -28.514 -7.812 46.229 1.00 71.94 94 VAL A CA 1
ATOM 750 C C . VAL A 1 94 ? -28.047 -8.604 47.446 1.00 71.94 94 VAL A C 1
ATOM 752 O O . VAL A 1 94 ? -26.981 -8.354 48.003 1.00 71.94 94 VAL A O 1
ATOM 755 N N . THR A 1 95 ? -28.844 -9.589 47.858 1.00 71.38 95 THR A N 1
ATOM 756 C CA . THR A 1 95 ? -28.431 -10.580 48.859 1.00 71.38 95 THR A CA 1
ATOM 757 C C . THR A 1 95 ? -27.496 -11.591 48.205 1.00 71.38 95 THR A C 1
ATOM 759 O O . THR A 1 95 ? -27.866 -12.222 47.217 1.00 71.38 95 THR A O 1
ATOM 762 N N . VAL A 1 96 ? -26.287 -11.751 48.747 1.00 71.69 96 VAL A N 1
ATOM 763 C CA . VAL A 1 96 ? -25.297 -12.711 48.238 1.00 71.69 96 VAL A CA 1
ATOM 764 C C . VAL A 1 96 ? -25.812 -14.136 48.490 1.00 71.69 96 VAL A C 1
ATOM 766 O O . VAL A 1 96 ? -25.996 -14.505 49.653 1.00 71.69 96 VAL A O 1
ATOM 769 N N . PRO A 1 97 ? -26.069 -14.958 47.456 1.00 67.56 97 PRO A N 1
ATOM 770 C CA . PRO A 1 97 ? -26.516 -16.330 47.666 1.00 67.56 97 PRO A CA 1
ATOM 771 C C . PRO A 1 97 ? -25.386 -17.175 48.270 1.00 67.56 97 PRO A C 1
ATOM 773 O O . PRO A 1 97 ? -24.289 -17.236 47.723 1.00 67.56 97 PRO A O 1
ATOM 776 N N . SER A 1 98 ? -25.649 -17.890 49.365 1.00 64.62 98 SER A N 1
ATOM 777 C CA . SER A 1 98 ? -24.677 -18.794 50.009 1.00 64.62 98 SER A CA 1
ATOM 778 C C . SER A 1 98 ? -24.314 -20.028 49.164 1.00 64.62 98 SER A C 1
ATOM 780 O O . SER A 1 98 ? -23.343 -20.717 49.462 1.00 64.62 98 SER A O 1
ATOM 782 N N . LEU A 1 99 ? -25.055 -20.292 48.080 1.00 60.84 99 LEU A N 1
ATOM 783 C CA . LEU A 1 99 ? -24.871 -21.418 47.151 1.00 60.84 99 LEU A CA 1
ATOM 784 C C . LEU A 1 99 ? -23.968 -21.091 45.944 1.00 60.84 99 LEU A C 1
ATOM 786 O O . LEU A 1 99 ? -24.035 -21.767 44.916 1.00 60.84 99 LEU A O 1
ATOM 790 N N . PHE A 1 100 ? -23.117 -20.066 46.058 1.00 61.31 100 PHE A N 1
ATOM 791 C CA . PHE A 1 100 ? -22.263 -19.545 44.977 1.00 61.31 100 PHE A CA 1
ATOM 792 C C . PHE A 1 100 ? -21.389 -20.613 44.283 1.00 61.31 100 PHE A C 1
ATOM 794 O O . PHE A 1 100 ? -21.027 -20.443 43.123 1.00 61.31 100 PHE A O 1
ATOM 801 N N . GLY A 1 101 ? -21.081 -21.725 44.962 1.00 59.53 101 GLY A N 1
ATOM 802 C CA . GLY A 1 101 ? -20.233 -22.803 44.440 1.00 59.53 101 GLY A CA 1
ATOM 803 C C . GLY A 1 101 ? -20.893 -23.773 43.451 1.00 59.53 101 GLY A C 1
ATOM 804 O O . GLY A 1 101 ? -20.169 -24.411 42.694 1.00 59.53 101 GLY A O 1
ATOM 805 N N . ASN A 1 102 ? -22.230 -23.888 43.418 1.00 57.31 102 ASN A N 1
ATOM 806 C CA . ASN A 1 102 ? -22.890 -25.022 42.741 1.00 57.31 102 ASN A CA 1
ATOM 807 C C . ASN A 1 102 ? -23.804 -24.634 41.559 1.00 57.31 102 ASN A C 1
ATOM 809 O O . ASN A 1 102 ? -24.251 -25.525 40.841 1.00 57.31 102 ASN A O 1
ATOM 813 N N . LEU A 1 103 ? -24.108 -23.342 41.355 1.00 54.94 103 LEU A N 1
ATOM 814 C CA . LEU A 1 103 ? -25.118 -22.884 40.377 1.00 54.94 103 LEU A CA 1
ATOM 815 C C . LEU A 1 103 ? -24.595 -21.970 39.250 1.00 54.94 103 LEU A C 1
ATOM 817 O O . LEU A 1 103 ? -25.349 -21.681 38.324 1.00 54.94 103 LEU A O 1
ATOM 821 N N . ILE A 1 104 ? -23.339 -21.510 39.291 1.00 64.25 104 ILE A N 1
ATOM 822 C CA . ILE A 1 104 ? -22.783 -20.627 38.252 1.00 64.25 104 ILE A CA 1
ATOM 823 C C . ILE A 1 104 ? -21.931 -21.453 37.288 1.00 64.25 104 ILE A C 1
ATOM 825 O O . ILE A 1 104 ? -20.928 -22.044 37.680 1.00 64.25 104 ILE A O 1
ATOM 829 N N . THR A 1 105 ? -22.303 -21.465 36.007 1.00 61.75 105 THR A N 1
ATOM 830 C CA . THR A 1 105 ? -21.410 -21.924 34.938 1.00 61.75 105 THR A CA 1
ATOM 831 C C . THR A 1 105 ? -20.179 -21.021 34.931 1.00 61.75 105 THR A C 1
ATOM 833 O O . THR A 1 105 ? -20.296 -19.810 34.750 1.00 61.75 105 THR A O 1
ATOM 836 N N . SER A 1 106 ? -19.001 -21.593 35.174 1.00 71.31 106 SER A N 1
ATOM 837 C CA . SER A 1 106 ? -17.735 -20.859 35.221 1.00 71.31 106 SER A CA 1
ATOM 838 C C . SER A 1 106 ? -17.537 -19.999 33.970 1.00 71.31 106 SER A C 1
ATOM 840 O O . SER A 1 106 ? -17.678 -20.491 32.848 1.00 71.31 106 SER A O 1
ATOM 842 N N . TYR A 1 107 ? -17.152 -18.737 34.152 1.00 68.94 107 TYR A N 1
ATOM 843 C CA . TYR A 1 107 ? -16.738 -17.882 33.044 1.00 68.94 107 TYR A CA 1
ATOM 844 C C . TYR A 1 107 ? -15.436 -18.427 32.448 1.00 68.94 107 TYR A C 1
ATOM 846 O O . TYR A 1 107 ? -14.436 -18.555 33.152 1.00 68.94 107 TYR A O 1
ATOM 854 N N . SER A 1 108 ? -15.438 -18.741 31.153 1.00 74.50 108 SER A N 1
ATOM 855 C CA . SER A 1 108 ? -14.216 -19.035 30.403 1.00 74.50 108 SER A CA 1
ATOM 856 C C . SER A 1 108 ? -13.938 -17.883 29.443 1.00 74.50 108 SER A C 1
ATOM 858 O O . SER A 1 108 ? -14.836 -17.404 28.748 1.00 74.50 108 SER A O 1
ATOM 860 N N . LEU A 1 109 ? -12.698 -17.393 29.428 1.00 75.62 109 LEU A N 1
ATOM 861 C CA . LEU A 1 109 ? -12.268 -16.462 28.393 1.00 75.62 109 LEU A CA 1
ATOM 862 C C . LEU A 1 109 ? -12.038 -17.259 27.110 1.00 75.62 109 LEU A C 1
ATOM 864 O O . LEU A 1 109 ? -11.341 -18.271 27.120 1.00 75.62 109 LEU A O 1
ATOM 868 N N . SER A 1 110 ? -12.601 -16.784 26.000 1.00 77.69 110 SER A N 1
ATOM 869 C CA . SER A 1 110 ? -12.263 -17.321 24.686 1.00 77.69 110 SER A CA 1
ATOM 870 C C . SER A 1 110 ? -10.832 -16.905 24.349 1.00 77.69 110 SER A C 1
ATOM 872 O O . SER A 1 110 ? -10.569 -15.740 24.055 1.00 77.69 110 SER A O 1
ATOM 874 N N . THR A 1 111 ? -9.897 -17.846 24.436 1.00 64.81 111 THR A N 1
ATOM 875 C CA . THR A 1 111 ? -8.554 -17.722 23.874 1.00 64.81 111 THR A CA 1
ATOM 876 C C . THR A 1 111 ? -8.590 -18.273 22.450 1.00 64.81 111 THR A C 1
ATOM 878 O O . THR A 1 111 ? -8.591 -19.492 22.264 1.00 64.81 111 THR A O 1
ATOM 881 N N . PRO A 1 112 ? -8.660 -17.424 21.408 1.00 66.31 112 PRO A N 1
ATOM 882 C CA . PRO A 1 112 ? -8.517 -17.923 20.052 1.00 66.31 112 PRO A CA 1
ATOM 883 C C . PRO A 1 112 ? -7.103 -18.490 19.887 1.00 66.31 112 PRO A C 1
ATOM 885 O O . PRO A 1 112 ? -6.116 -17.849 20.255 1.00 66.31 112 PRO A O 1
ATOM 888 N N . ALA A 1 113 ? -6.993 -19.700 19.339 1.00 67.81 113 ALA A N 1
ATOM 889 C CA . ALA A 1 113 ? -5.707 -20.224 18.899 1.00 67.81 113 ALA A CA 1
ATOM 890 C C . ALA A 1 113 ? -5.119 -19.273 17.842 1.00 67.81 113 ALA A C 1
ATOM 892 O O . ALA A 1 113 ? -5.855 -18.788 16.982 1.00 67.81 113 ALA A O 1
ATOM 893 N N . LEU A 1 114 ? -3.808 -19.004 17.901 1.00 50.22 114 LEU A N 1
ATOM 894 C CA . LEU A 1 114 ? -3.098 -18.208 16.893 1.00 50.22 114 LEU A CA 1
ATOM 895 C C . LEU A 1 114 ? -3.274 -18.859 15.516 1.00 50.22 114 LEU A C 1
ATOM 897 O O . LEU A 1 114 ? -2.574 -19.807 15.159 1.00 50.22 114 LEU A O 1
ATOM 901 N N . GLN A 1 115 ? -4.238 -18.368 14.746 1.00 57.84 115 GLN A N 1
ATOM 902 C CA . GLN A 1 115 ? -4.472 -18.838 13.395 1.00 57.84 115 GLN A CA 1
ATOM 903 C C . GLN A 1 115 ? -3.330 -18.318 12.520 1.00 57.84 115 GLN A C 1
ATOM 905 O O . GLN A 1 115 ? -3.055 -17.118 12.487 1.00 57.84 115 GLN A O 1
ATOM 910 N N . LYS A 1 116 ? -2.627 -19.233 11.843 1.00 56.28 116 LYS A N 1
ATOM 911 C CA . LYS A 1 116 ? -1.606 -18.893 10.844 1.00 56.28 116 LYS A CA 1
ATOM 912 C C . LYS A 1 116 ? -2.211 -17.890 9.861 1.00 56.28 116 LYS A C 1
ATOM 914 O O . LYS A 1 116 ? -3.187 -18.220 9.190 1.00 56.28 116 LYS A O 1
ATOM 919 N N . LEU A 1 117 ? -1.622 -16.696 9.778 1.00 54.66 117 LEU A N 1
ATOM 920 C CA . LEU A 1 117 ? -1.954 -15.712 8.752 1.00 54.66 117 LEU A CA 1
ATOM 921 C C . LEU A 1 117 ? -1.790 -16.393 7.384 1.00 54.66 117 LEU A C 1
ATOM 923 O O . LEU A 1 117 ? -0.684 -16.853 7.080 1.00 54.66 117 LEU A O 1
ATOM 927 N N . PRO A 1 118 ? -2.852 -16.518 6.567 1.00 53.12 118 PRO A N 1
ATOM 928 C CA . PRO A 1 118 ? -2.683 -16.974 5.200 1.00 53.12 118 PRO A CA 1
ATOM 929 C C . PRO A 1 118 ? -1.791 -15.950 4.499 1.00 53.12 118 PRO A C 1
ATOM 931 O O . PRO A 1 118 ? -2.108 -14.760 4.480 1.00 53.12 118 PRO A O 1
ATOM 934 N N . GLY A 1 119 ? -0.644 -16.395 3.979 1.00 54.19 119 GLY A N 1
ATOM 935 C CA . GLY A 1 119 ? 0.246 -15.542 3.197 1.00 54.19 119 GLY A CA 1
ATOM 936 C C . GLY A 1 119 ? -0.535 -14.977 2.018 1.00 54.19 119 GLY A C 1
ATOM 937 O O . GLY A 1 119 ? -0.880 -15.718 1.099 1.00 54.19 119 GLY A O 1
ATOM 938 N N . ARG A 1 120 ? -0.895 -13.689 2.075 1.00 55.81 120 ARG A N 1
ATOM 939 C CA . ARG A 1 120 ? -1.693 -13.071 1.016 1.00 55.81 120 ARG A CA 1
ATOM 940 C C . ARG A 1 120 ? -0.820 -12.817 -0.202 1.00 55.81 120 ARG A C 1
ATOM 942 O O . ARG A 1 120 ? 0.264 -12.242 -0.129 1.00 55.81 120 ARG A O 1
ATOM 949 N N . CYS A 1 121 ? -1.333 -13.317 -1.316 1.00 47.50 121 CYS A N 1
ATOM 950 C CA . CYS A 1 121 ? -0.716 -13.397 -2.624 1.00 47.50 121 CYS A CA 1
ATOM 951 C C . CYS A 1 121 ? -0.726 -12.012 -3.292 1.00 47.50 121 CYS A C 1
ATOM 953 O O . CYS A 1 121 ? -1.550 -11.733 -4.155 1.00 47.50 121 CYS A O 1
ATOM 955 N N . ILE A 1 122 ? 0.183 -11.124 -2.883 1.00 54.56 122 ILE A N 1
ATOM 956 C CA . ILE A 1 122 ? 0.377 -9.806 -3.525 1.00 54.56 122 ILE A CA 1
ATOM 957 C C . ILE A 1 122 ? 0.854 -9.975 -4.991 1.00 54.56 122 ILE A C 1
ATOM 959 O O . ILE A 1 122 ? 0.805 -9.058 -5.803 1.00 54.56 122 ILE A O 1
ATOM 963 N N . THR A 1 123 ? 1.297 -11.174 -5.375 1.00 55.72 123 THR A N 1
ATOM 964 C CA . THR A 1 123 ? 2.030 -11.420 -6.621 1.00 55.72 123 THR A CA 1
ATOM 965 C C . THR A 1 123 ? 1.168 -11.791 -7.831 1.00 55.72 123 THR A C 1
ATOM 967 O O . THR A 1 123 ? 1.623 -11.599 -8.958 1.00 55.72 123 THR A O 1
ATOM 970 N N . GLU A 1 124 ? -0.060 -12.297 -7.669 1.00 54.66 124 GLU A N 1
ATOM 971 C CA . GLU A 1 124 ? -0.746 -12.953 -8.798 1.00 54.66 124 GLU A CA 1
ATOM 972 C C . GLU A 1 124 ? -1.303 -11.973 -9.850 1.00 54.66 124 GLU A C 1
ATOM 974 O O . GLU A 1 124 ? -1.259 -12.254 -11.052 1.00 54.66 124 GLU A O 1
ATOM 979 N N . ARG A 1 125 ? -1.777 -10.792 -9.426 1.00 52.28 125 ARG A N 1
ATOM 980 C CA . ARG A 1 125 ? -2.315 -9.764 -10.338 1.00 52.28 125 ARG A CA 1
ATOM 981 C C . ARG A 1 125 ? -1.207 -9.043 -11.113 1.00 52.28 125 ARG A C 1
ATOM 983 O O . ARG A 1 125 ? -1.326 -8.856 -12.323 1.00 52.28 125 ARG A O 1
ATOM 990 N N . TYR A 1 126 ? -0.090 -8.733 -10.453 1.00 50.84 126 TYR A N 1
ATOM 991 C CA . TYR A 1 126 ? 1.079 -8.101 -11.076 1.00 50.84 126 TYR A CA 1
ATOM 992 C C . TYR A 1 126 ? 1.714 -8.989 -12.162 1.00 50.84 126 TYR A C 1
ATOM 994 O O . TYR A 1 126 ? 2.048 -8.505 -13.247 1.00 50.84 126 TYR A O 1
ATOM 1002 N N . LEU A 1 127 ? 1.824 -10.301 -11.908 1.00 55.19 127 LEU A N 1
ATOM 1003 C CA . LEU A 1 127 ? 2.381 -11.268 -12.861 1.00 55.19 127 LEU A CA 1
ATOM 1004 C C . LEU A 1 127 ? 1.528 -11.414 -14.131 1.00 55.19 127 LEU A C 1
ATOM 1006 O O . LEU A 1 127 ? 2.085 -11.532 -15.219 1.00 55.19 127 LEU A O 1
ATOM 1010 N N . LYS A 1 128 ? 0.193 -11.372 -14.030 1.00 56.38 128 LYS A N 1
ATOM 1011 C CA . LYS A 1 128 ? -0.694 -11.525 -15.199 1.00 56.38 128 LYS A CA 1
ATOM 1012 C C . LYS A 1 128 ? -0.681 -10.307 -16.128 1.00 56.38 128 LYS A C 1
ATOM 1014 O O . LYS A 1 128 ? -0.749 -10.484 -17.342 1.00 56.38 128 LYS A O 1
ATOM 1019 N N . THR A 1 129 ? -0.546 -9.097 -15.587 1.00 57.00 129 THR A N 1
ATOM 1020 C CA . THR A 1 129 ? -0.652 -7.859 -16.382 1.00 57.00 129 THR A CA 1
ATOM 1021 C C . THR A 1 129 ? 0.703 -7.352 -16.884 1.00 57.00 129 THR A C 1
ATOM 1023 O O . THR A 1 129 ? 0.786 -6.817 -17.987 1.00 57.00 129 THR A O 1
ATOM 1026 N N . CYS A 1 130 ? 1.785 -7.538 -16.116 1.00 48.12 130 CYS A N 1
ATOM 1027 C CA . CYS A 1 130 ? 3.076 -6.901 -16.412 1.00 48.12 130 CYS A CA 1
ATOM 1028 C C . CYS A 1 130 ? 4.060 -7.795 -17.182 1.00 48.12 130 CYS A C 1
ATOM 1030 O O . CYS A 1 130 ? 4.939 -7.269 -17.863 1.00 48.12 130 CYS A O 1
ATOM 1032 N N . LEU A 1 131 ? 3.928 -9.127 -17.104 1.00 51.84 131 LEU A N 1
ATOM 1033 C CA . LEU A 1 131 ? 4.866 -10.048 -17.762 1.00 51.84 131 LEU A CA 1
ATOM 1034 C C . LEU A 1 131 ? 4.518 -10.392 -19.204 1.00 51.84 131 LEU A C 1
ATOM 1036 O O . LEU A 1 131 ? 5.328 -11.065 -19.832 1.00 51.84 131 LEU A O 1
ATOM 1040 N N . GLY A 1 132 ? 3.370 -9.941 -19.732 1.00 47.44 132 GLY A N 1
ATOM 1041 C CA . GLY A 1 132 ? 3.003 -10.148 -21.133 1.00 47.44 132 GLY A CA 1
ATOM 1042 C C . GLY A 1 132 ? 3.374 -11.551 -21.602 1.00 47.44 132 GLY A C 1
ATOM 1043 O O . GLY A 1 132 ? 4.229 -11.684 -22.477 1.00 47.44 132 GLY A O 1
ATOM 1044 N N . VAL A 1 133 ? 2.806 -12.592 -20.973 1.00 42.84 133 VAL A N 1
ATOM 1045 C CA . VAL A 1 133 ? 2.941 -13.960 -21.479 1.00 42.84 133 VAL A CA 1
ATOM 1046 C C . VAL A 1 133 ? 2.415 -13.918 -22.904 1.00 42.84 133 VAL A C 1
ATOM 1048 O O . VAL A 1 133 ? 1.211 -13.921 -23.152 1.00 42.84 133 VAL A O 1
ATOM 1051 N N . ARG A 1 134 ? 3.345 -13.835 -23.854 1.00 43.09 134 ARG A N 1
ATOM 1052 C CA . ARG A 1 134 ? 3.118 -14.130 -25.254 1.00 43.09 134 ARG A CA 1
ATOM 1053 C C . ARG A 1 134 ? 2.802 -15.616 -25.278 1.00 43.09 134 ARG A C 1
ATOM 1055 O O . ARG A 1 134 ? 3.687 -16.437 -25.489 1.00 43.09 134 ARG A O 1
ATOM 1062 N N . ALA A 1 135 ? 1.553 -15.963 -24.973 1.00 41.69 135 ALA A N 1
ATOM 1063 C CA . ALA A 1 135 ? 1.010 -17.271 -25.258 1.00 41.69 135 ALA A CA 1
ATOM 1064 C C . ALA A 1 135 ? 1.163 -17.429 -26.768 1.00 41.69 135 ALA A C 1
ATOM 1066 O O . ALA A 1 135 ? 0.455 -16.798 -27.555 1.00 41.69 135 ALA A O 1
ATOM 1067 N N . GLY A 1 136 ? 2.201 -18.162 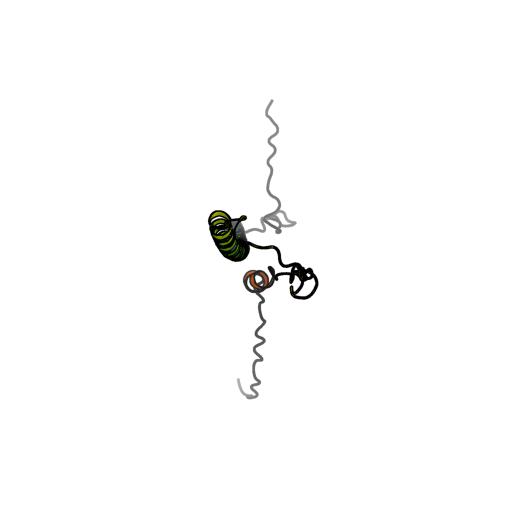-27.168 1.00 37.28 136 GLY A N 1
ATOM 1068 C CA . GLY A 1 136 ? 2.414 -18.542 -28.545 1.00 37.28 136 GLY A CA 1
ATOM 1069 C C . GLY A 1 136 ? 1.193 -19.332 -28.973 1.00 37.28 136 GLY A C 1
ATOM 1070 O O . GLY A 1 136 ? 1.082 -20.516 -28.673 1.00 37.28 136 GLY A O 1
ATOM 1071 N N . ASN A 1 137 ? 0.266 -18.669 -29.658 1.00 32.50 137 ASN A N 1
ATOM 1072 C CA . ASN A 1 137 ? -0.736 -19.355 -30.445 1.00 32.50 137 ASN A CA 1
ATOM 1073 C C . ASN A 1 137 ? 0.015 -20.000 -31.610 1.00 32.50 137 ASN A C 1
ATOM 1075 O O . ASN A 1 137 ? 0.167 -19.413 -32.681 1.00 32.50 137 ASN A O 1
ATOM 1079 N N . GLY A 1 138 ? 0.522 -21.209 -31.368 1.00 38.06 138 GLY A N 1
ATOM 1080 C CA . GLY A 1 138 ? 0.870 -22.160 -32.407 1.00 38.06 138 GLY A CA 1
ATOM 1081 C C . GLY A 1 138 ? -0.400 -22.495 -33.173 1.00 38.06 138 GLY A C 1
ATOM 1082 O O . GLY A 1 138 ? -1.068 -23.486 -32.889 1.00 38.06 138 GLY A O 1
ATOM 1083 N N . LYS A 1 139 ? -0.757 -21.641 -34.135 1.00 36.34 139 LYS A N 1
ATOM 1084 C CA . LYS A 1 139 ? -1.692 -22.012 -35.188 1.00 36.34 139 LYS A CA 1
ATOM 1085 C C . LYS A 1 139 ? -0.986 -23.080 -36.015 1.00 36.34 139 LYS A C 1
ATOM 1087 O O . LYS A 1 139 ? -0.148 -22.767 -36.855 1.00 36.34 139 LYS A O 1
ATOM 1092 N N . LYS A 1 140 ? -1.299 -24.343 -35.721 1.00 39.94 140 LYS A N 1
ATOM 1093 C CA . LYS A 1 140 ? -1.092 -25.455 -36.645 1.00 39.94 140 LYS A CA 1
ATOM 1094 C C . LYS A 1 140 ? -1.777 -25.067 -37.952 1.00 39.94 140 LYS A C 1
ATOM 1096 O O . LYS A 1 140 ? -2.994 -24.892 -37.981 1.00 39.94 140 LYS A O 1
ATOM 1101 N N . HIS A 1 141 ? -0.978 -24.853 -38.987 1.00 35.97 141 HIS A N 1
ATOM 1102 C CA . HIS A 1 141 ? -1.471 -24.766 -40.350 1.00 35.97 141 HIS A CA 1
ATOM 1103 C C . HIS A 1 141 ? -1.997 -26.162 -40.713 1.00 35.97 141 HIS A C 1
ATOM 1105 O O . HIS A 1 141 ? -1.252 -27.125 -40.519 1.00 35.97 141 HIS A O 1
ATOM 1111 N N . PRO A 1 142 ? -3.259 -26.320 -41.140 1.00 41.44 142 PRO A N 1
ATOM 1112 C CA . PRO A 1 142 ? -3.737 -27.612 -41.597 1.00 41.44 142 PRO A CA 1
ATOM 1113 C C . PRO A 1 142 ? -3.099 -27.946 -42.946 1.00 41.44 142 PRO A C 1
ATOM 1115 O O . PRO A 1 142 ? -2.833 -27.051 -43.757 1.00 41.44 142 PRO A O 1
ATOM 1118 N N . ASP A 1 143 ? -2.855 -29.240 -43.133 1.00 41.16 143 ASP A N 1
ATOM 1119 C CA . ASP A 1 143 ? -2.505 -29.873 -44.397 1.00 41.16 143 ASP A CA 1
ATOM 1120 C C . ASP A 1 143 ? -3.416 -29.385 -45.534 1.00 41.16 143 ASP A C 1
ATOM 1122 O O . ASP A 1 143 ? -4.639 -29.288 -45.402 1.00 41.16 143 ASP A O 1
ATOM 1126 N N . SER A 1 144 ? -2.813 -29.105 -46.683 1.00 46.22 144 SER A N 1
ATOM 1127 C CA . SER A 1 144 ? -3.504 -29.172 -47.967 1.00 46.22 144 SER A CA 1
ATOM 1128 C C . SER A 1 144 ? -2.564 -29.803 -48.972 1.00 46.22 144 SER A C 1
ATOM 1130 O O . SER A 1 144 ? -1.696 -29.153 -49.551 1.00 46.22 144 SER A O 1
ATOM 1132 N N . ASP A 1 145 ? -2.759 -31.107 -49.123 1.00 39.84 145 ASP A N 1
ATOM 1133 C CA . ASP A 1 145 ? -2.452 -31.839 -50.336 1.00 39.84 145 ASP A CA 1
ATOM 1134 C C . ASP A 1 145 ? -3.180 -31.237 -51.553 1.00 39.84 145 ASP A C 1
ATOM 1136 O O . ASP A 1 145 ? -4.267 -30.668 -51.438 1.00 39.84 145 ASP A O 1
ATOM 1140 N N . ALA A 1 146 ? -2.591 -31.501 -52.726 1.00 42.97 146 ALA A N 1
ATOM 1141 C CA . ALA A 1 146 ? -3.000 -31.153 -54.093 1.00 42.97 146 ALA A CA 1
ATOM 1142 C C . ALA A 1 146 ? -2.619 -29.718 -54.537 1.00 42.97 146 ALA A C 1
ATOM 1144 O O . ALA A 1 146 ? -2.878 -28.743 -53.854 1.00 42.97 146 ALA A O 1
ATOM 1145 N N . ASN A 1 147 ? -2.023 -29.471 -55.704 1.00 42.78 147 ASN A N 1
ATOM 1146 C CA . ASN A 1 147 ? -2.008 -30.258 -56.925 1.00 42.78 147 ASN A CA 1
ATOM 1147 C C . ASN A 1 147 ? -0.814 -29.858 -57.805 1.00 42.78 147 ASN A C 1
ATOM 1149 O O . ASN A 1 147 ? -0.441 -28.695 -57.932 1.00 42.78 147 ASN A O 1
ATOM 1153 N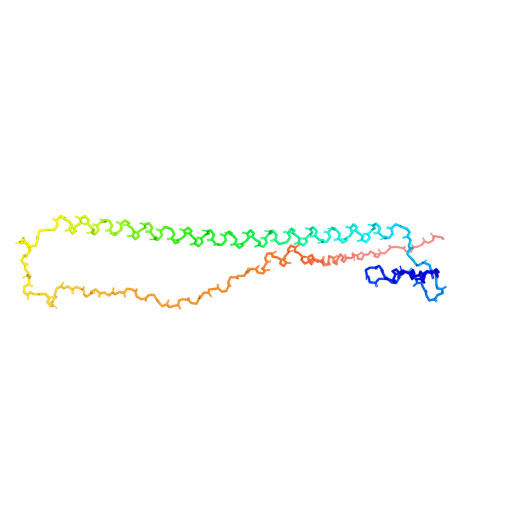 N . HIS A 1 148 ? -0.279 -30.882 -58.444 1.00 46.88 148 HIS A N 1
ATOM 1154 C CA . HIS A 1 148 ? 0.591 -30.876 -59.602 1.00 46.88 148 HIS A CA 1
ATOM 1155 C C . HIS A 1 148 ? -0.033 -30.077 -60.769 1.00 46.88 148 HIS A C 1
ATOM 1157 O O . HIS A 1 148 ? -1.223 -30.253 -61.031 1.00 46.88 148 HIS A O 1
ATOM 1163 N N . LYS A 1 149 ? 0.792 -29.315 -61.511 1.00 42.97 149 LYS A N 1
ATOM 1164 C CA . LYS A 1 149 ? 0.820 -29.145 -62.990 1.00 42.97 149 LYS A CA 1
ATOM 1165 C C . LYS A 1 149 ? 1.057 -27.696 -63.454 1.00 42.97 149 LYS A C 1
ATOM 1167 O O . LYS A 1 149 ? 0.208 -26.848 -63.226 1.00 42.97 149 LYS A O 1
ATOM 1172 N N . ASN A 1 150 ? 2.133 -27.554 -64.244 1.00 39.97 150 ASN A N 1
ATOM 1173 C CA . ASN A 1 150 ? 2.309 -26.714 -65.448 1.00 39.97 150 ASN A CA 1
ATOM 1174 C C . ASN A 1 150 ? 2.166 -25.186 -65.244 1.00 39.97 150 ASN A C 1
ATOM 1176 O O . ASN A 1 150 ? 1.114 -24.718 -64.839 1.00 39.97 150 ASN A O 1
ATOM 1180 N N . PHE A 1 151 ? 3.139 -24.323 -65.530 1.00 41.09 151 PHE A N 1
ATOM 1181 C CA . PHE A 1 151 ? 4.147 -24.242 -66.591 1.00 41.09 151 PHE A CA 1
ATOM 1182 C C . PHE A 1 151 ? 5.338 -23.425 -66.073 1.00 41.09 151 PHE A C 1
ATOM 1184 O O . PHE A 1 151 ? 5.095 -22.540 -65.219 1.00 41.09 151 PHE A O 1
#

Secondary structure (D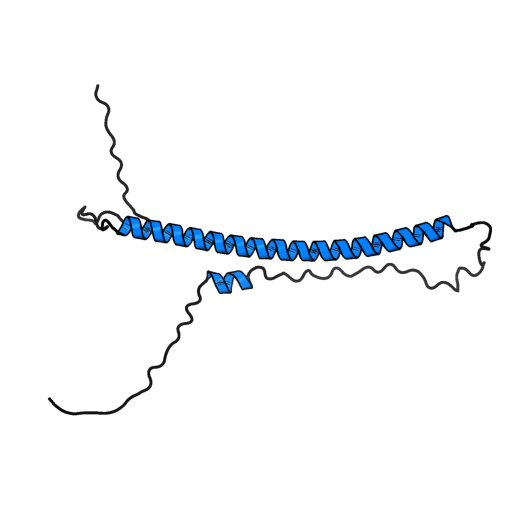SSP, 8-state):
-----------EETTEESB-TTS-B-S-HHHHHHHHHHHHHHHHHHHHHHHHHHHHHHHHHHHHHHHHHHHHHHHHHHHHHHHHHHHT--TTS-PPPTTTTTSPPPP-------PPPP---THHHHHHHHS--------------------

Radius of gyration: 37.44 Å; chains: 1; bounding box: 79×62×117 Å

pLDDT: mean 75.2, std 19.35, range [32.5, 97.31]

Foldseek 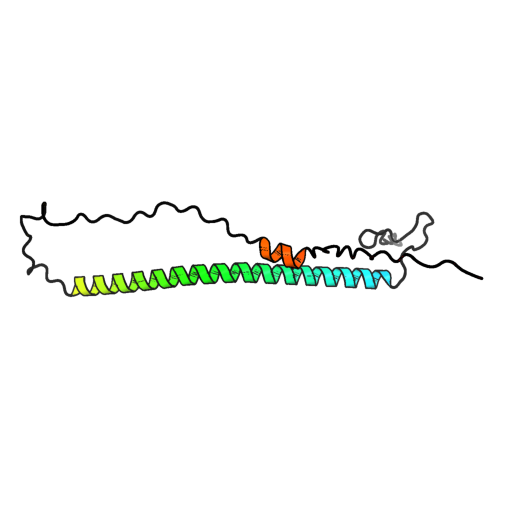3Di:
DDDDDDDDDDQDDPHHGQADPVRDGPDDPCVNVVSVVVVVVVVVLVVVLVVVLVVVVVVVVVVVVVVVVVVVVVVVVVVVVVVVCVVPDDPVPDDDDPPVPPPDDDDDDDDDDPDPDDPDCSPDVSCVPPVPPPPPPPPPDDDDDDDDDDD

Organism: NCBI:txid278856